Protein AF-A0A2N3FBH9-F1 (afdb_monomer)

Sequence (57 aa):
MLSPWVAVLTGAGISTGSGIPDFRGPAGVWTLNPERMRLLDIDAFVADREVRIAGWL

Radius of gyration: 16.42 Å; Cα contacts (8 Å, |Δi|>4): 46; chains: 1; bounding box: 45×18×44 Å

Structure (mmCIF, N/CA/C/O backbone):
data_AF-A0A2N3FBH9-F1
#
_entry.id   AF-A0A2N3FBH9-F1
#
loop_
_atom_site.group_PDB
_atom_site.id
_atom_site.type_symbol
_atom_site.label_atom_id
_atom_site.label_alt_id
_atom_site.label_comp_id
_atom_site.label_asym_id
_atom_site.label_entity_id
_atom_site.label_seq_id
_atom_site.pdbx_PDB_ins_code
_atom_site.Cartn_x
_atom_site.Cartn_y
_atom_site.Cartn_z
_atom_site.occupancy
_atom_site.B_iso_or_equiv
_atom_site.auth_seq_id
_atom_site.auth_comp_id
_atom_site.auth_asym_id
_atom_site.auth_atom_id
_atom_site.pdbx_PDB_model_num
ATOM 1 N N . MET A 1 1 ? -35.358 -3.175 21.949 1.00 69.12 1 MET A N 1
ATOM 2 C CA . MET A 1 1 ? -34.296 -2.177 21.715 1.00 69.12 1 MET A CA 1
ATOM 3 C C . MET A 1 1 ? -33.572 -2.610 20.452 1.00 69.12 1 MET A C 1
ATOM 5 O O . MET A 1 1 ? -33.069 -3.724 20.437 1.00 69.12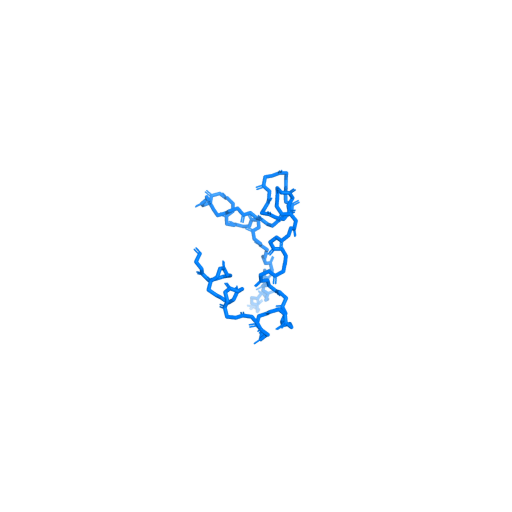 1 MET A O 1
ATOM 9 N N . LEU A 1 2 ? -33.650 -1.840 19.364 1.00 77.12 2 LEU A N 1
ATOM 10 C CA . LEU A 1 2 ? -32.925 -2.178 18.135 1.00 77.12 2 LEU A CA 1
ATOM 11 C C . LEU A 1 2 ? -31.434 -1.944 18.390 1.00 77.12 2 LEU A C 1
ATOM 13 O O . LEU A 1 2 ? -31.064 -0.878 18.883 1.00 77.12 2 LEU A O 1
ATOM 17 N N . SER A 1 3 ? -30.597 -2.937 18.101 1.00 78.62 3 SER A N 1
ATOM 18 C CA . SER A 1 3 ? -29.146 -2.762 18.152 1.00 78.62 3 SER A CA 1
ATOM 19 C C . SER A 1 3 ? -28.726 -1.724 17.103 1.00 78.62 3 SER A C 1
ATOM 21 O O . SER A 1 3 ? -29.218 -1.791 15.974 1.00 78.62 3 SER A O 1
ATOM 23 N N . PRO A 1 4 ? -27.854 -0.759 17.439 1.00 86.31 4 PRO A N 1
ATOM 24 C CA . PRO A 1 4 ? -27.392 0.225 16.471 1.00 86.31 4 PRO A CA 1
ATOM 25 C C . PRO A 1 4 ? -26.524 -0.445 15.400 1.00 86.31 4 PRO A C 1
ATOM 27 O O . PRO A 1 4 ? -25.719 -1.328 15.694 1.00 86.31 4 PRO A O 1
ATOM 30 N N . TRP A 1 5 ? -26.683 -0.006 14.152 1.00 92.88 5 TRP A N 1
ATOM 31 C CA . TRP A 1 5 ? -25.825 -0.422 13.046 1.00 92.88 5 TRP A CA 1
ATOM 32 C C . TRP A 1 5 ? -24.440 0.205 13.208 1.00 92.88 5 TRP A C 1
ATOM 34 O O . TRP A 1 5 ? -24.324 1.419 13.374 1.00 92.88 5 TRP A O 1
ATOM 44 N N . VAL A 1 6 ? -23.395 -0.619 13.140 1.00 94.25 6 VAL A N 1
ATOM 45 C CA . VAL A 1 6 ? -21.997 -0.179 13.196 1.00 94.25 6 VAL A CA 1
ATOM 46 C C . VAL A 1 6 ? -21.296 -0.623 11.918 1.00 94.25 6 VAL A C 1
ATOM 48 O O . VAL A 1 6 ? -21.417 -1.777 11.513 1.00 94.25 6 VAL A O 1
ATOM 51 N N . ALA A 1 7 ? -20.550 0.289 11.300 1.00 95.94 7 ALA A N 1
ATOM 52 C CA . ALA A 1 7 ? -19.698 0.017 10.149 1.00 95.94 7 ALA A CA 1
ATOM 53 C C . ALA A 1 7 ? -18.276 0.521 10.422 1.00 95.94 7 ALA A C 1
ATOM 55 O O . ALA A 1 7 ? -18.085 1.497 11.148 1.00 95.94 7 ALA A O 1
ATOM 56 N N . VAL A 1 8 ? -17.285 -0.143 9.825 1.00 97.31 8 VAL A N 1
ATOM 57 C CA . VAL A 1 8 ? -15.867 0.213 9.937 1.00 97.31 8 VAL A CA 1
ATOM 58 C C . VAL A 1 8 ? -15.252 0.205 8.542 1.00 97.31 8 VAL A C 1
ATOM 60 O O . VAL A 1 8 ? -15.435 -0.748 7.789 1.00 97.31 8 VAL A O 1
ATOM 63 N N . LEU A 1 9 ? -14.516 1.264 8.210 1.00 98.19 9 LEU A N 1
ATOM 64 C CA . LEU A 1 9 ? -13.697 1.356 7.006 1.00 98.19 9 LEU A CA 1
ATOM 65 C C . LEU A 1 9 ? -12.228 1.262 7.408 1.00 98.19 9 LEU A C 1
ATOM 67 O O . LEU A 1 9 ? -11.778 1.964 8.311 1.00 98.19 9 LEU A O 1
ATOM 71 N N . THR A 1 10 ? -11.477 0.414 6.717 1.00 98.19 10 THR A N 1
ATOM 72 C CA . THR A 1 10 ? -10.063 0.169 7.002 1.00 98.19 10 THR A CA 1
ATOM 73 C C . THR A 1 10 ? -9.218 0.465 5.772 1.00 98.19 10 THR A C 1
ATOM 75 O O . THR A 1 10 ? -9.652 0.237 4.646 1.00 98.19 10 THR A O 1
ATOM 78 N N . GLY A 1 11 ? -7.991 0.932 5.986 1.00 97.75 11 GLY A N 1
ATOM 79 C CA . GLY A 1 11 ? -6.960 1.002 4.948 1.00 97.75 11 GLY A CA 1
ATOM 80 C C . GLY A 1 11 ? -5.844 -0.010 5.204 1.00 97.75 11 GLY A C 1
ATOM 81 O O . GLY A 1 11 ? -5.877 -0.724 6.203 1.00 97.75 11 GLY A O 1
ATOM 82 N N . ALA A 1 12 ? -4.809 -0.002 4.358 1.00 97.94 12 ALA A N 1
ATOM 83 C CA . ALA A 1 12 ? -3.635 -0.879 4.495 1.00 97.94 12 ALA A CA 1
ATOM 84 C C . ALA A 1 12 ? -2.971 -0.817 5.886 1.00 97.94 12 ALA A C 1
ATOM 86 O O . ALA A 1 12 ? -2.423 -1.810 6.354 1.00 97.94 12 ALA A O 1
ATOM 87 N N . GLY A 1 13 ? -3.089 0.323 6.582 1.00 97.94 13 GLY A N 1
ATOM 88 C CA . GLY A 1 13 ? -2.576 0.519 7.940 1.00 97.94 13 GLY A CA 1
ATOM 89 C C . GLY A 1 13 ? -3.003 -0.565 8.939 1.00 97.94 13 GLY A C 1
ATOM 90 O O . GLY A 1 13 ? -2.210 -0.917 9.810 1.00 97.94 13 GLY A O 1
ATOM 91 N N . ILE A 1 14 ? -4.198 -1.154 8.778 1.00 98.31 14 ILE A N 1
ATOM 92 C CA . ILE A 1 14 ? -4.688 -2.217 9.672 1.00 98.31 14 ILE A CA 1
ATOM 93 C C . ILE A 1 14 ? -3.827 -3.489 9.620 1.00 98.31 14 ILE A C 1
ATOM 95 O O . ILE A 1 14 ? -3.793 -4.243 10.587 1.00 98.31 14 ILE A O 1
ATOM 99 N N . SER A 1 15 ? -3.103 -3.714 8.521 1.00 98.31 15 SER A N 1
ATOM 100 C CA . SER A 1 15 ? -2.288 -4.913 8.295 1.00 98.31 15 SER A CA 1
ATOM 101 C C . SER A 1 15 ? -0.800 -4.713 8.597 1.00 98.31 15 SER A C 1
ATOM 103 O O . SER A 1 15 ? -0.038 -5.679 8.557 1.00 98.31 15 SER A O 1
ATOM 105 N N . THR A 1 16 ? -0.371 -3.495 8.945 1.00 97.81 16 THR A N 1
ATOM 106 C CA . THR A 1 16 ? 1.050 -3.193 9.208 1.00 97.81 16 THR A CA 1
ATOM 107 C C . THR A 1 16 ? 1.604 -3.967 10.402 1.00 97.81 16 THR A C 1
ATOM 109 O O . THR A 1 16 ? 2.714 -4.491 10.335 1.00 97.81 16 THR A O 1
ATOM 112 N N . GLY A 1 17 ? 0.797 -4.162 11.451 1.00 96.94 17 GLY A N 1
ATOM 113 C CA . GLY A 1 17 ? 1.139 -5.023 12.590 1.00 96.94 17 GLY A CA 1
ATOM 114 C C . GLY A 1 17 ? 1.289 -6.510 12.236 1.00 96.94 17 GLY A C 1
ATOM 115 O O . GLY A 1 17 ? 1.875 -7.262 13.008 1.00 96.94 17 GLY A O 1
ATOM 116 N N . SER A 1 18 ? 0.800 -6.935 11.067 1.00 98.12 18 SER A N 1
ATOM 117 C CA . SER A 1 18 ? 0.960 -8.292 10.527 1.00 98.12 18 SER A CA 1
ATOM 118 C C . SER A 1 18 ? 2.152 -8.423 9.570 1.00 98.12 18 SER A C 1
ATOM 120 O O . SER A 1 18 ? 2.315 -9.465 8.944 1.00 98.12 18 SER A O 1
ATOM 122 N N . GLY A 1 19 ? 2.976 -7.379 9.431 1.00 96.75 19 GLY A N 1
ATOM 123 C CA . GLY A 1 19 ? 4.151 -7.376 8.557 1.00 96.75 19 GLY A CA 1
ATOM 124 C C . GLY A 1 19 ? 3.864 -7.044 7.089 1.00 96.75 19 GLY A C 1
ATOM 125 O O . GLY A 1 19 ? 4.780 -7.102 6.274 1.00 96.75 19 GLY A O 1
ATOM 126 N N . ILE A 1 20 ? 2.627 -6.671 6.739 1.00 96.25 20 ILE A N 1
ATOM 127 C CA . ILE A 1 20 ? 2.285 -6.205 5.389 1.00 96.25 20 ILE A CA 1
ATOM 128 C C . ILE A 1 20 ? 2.483 -4.684 5.350 1.00 96.25 20 ILE A C 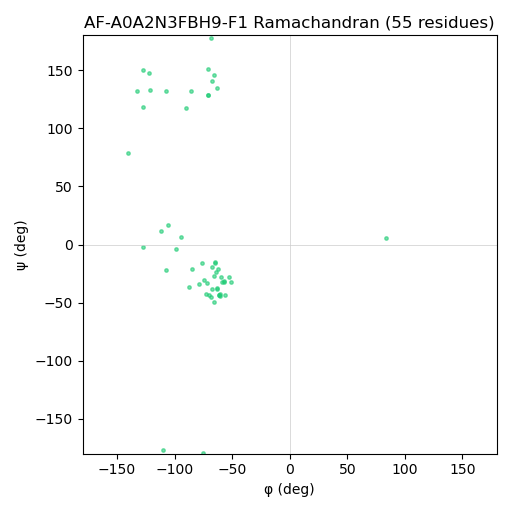1
ATOM 130 O O . ILE A 1 20 ? 1.793 -3.974 6.086 1.00 96.25 20 ILE A O 1
ATOM 134 N N . PRO A 1 21 ? 3.404 -4.154 4.527 1.00 96.25 21 PRO A N 1
ATOM 135 C CA . PRO A 1 21 ? 3.654 -2.721 4.479 1.00 96.25 21 PRO A CA 1
ATOM 136 C C . PRO A 1 21 ? 2.434 -1.972 3.934 1.00 96.25 21 PRO A C 1
ATOM 138 O O . PRO A 1 21 ? 1.729 -2.452 3.044 1.00 96.25 21 PRO A O 1
ATOM 141 N N . ASP A 1 22 ? 2.203 -0.765 4.446 1.00 98.12 22 ASP A N 1
ATOM 142 C CA . ASP A 1 22 ? 1.257 0.152 3.822 1.00 98.12 22 ASP A CA 1
ATOM 143 C C . ASP A 1 22 ? 1.856 0.784 2.552 1.00 98.12 22 ASP A C 1
ATOM 145 O O . ASP A 1 22 ? 2.987 0.508 2.144 1.00 98.12 22 ASP A O 1
ATOM 149 N N . PHE A 1 23 ? 1.088 1.655 1.902 1.00 97.44 23 PHE A N 1
ATOM 150 C CA . PHE A 1 23 ? 1.550 2.324 0.691 1.00 97.44 23 PHE A CA 1
ATOM 151 C C . PHE A 1 23 ? 2.318 3.623 0.951 1.00 97.44 23 PHE A C 1
ATOM 153 O O . PHE A 1 23 ? 3.245 3.923 0.206 1.00 97.44 23 PHE A O 1
ATOM 160 N N . ARG A 1 24 ? 1.925 4.419 1.953 1.00 97.75 24 ARG A N 1
ATOM 161 C CA . ARG A 1 24 ? 2.275 5.855 2.035 1.00 97.75 24 ARG A CA 1
ATOM 162 C C . ARG A 1 24 ? 2.922 6.289 3.355 1.00 97.75 24 ARG A C 1
ATOM 164 O O . ARG A 1 24 ? 3.254 7.461 3.501 1.00 97.75 24 ARG A O 1
ATOM 171 N N . GLY A 1 25 ? 3.079 5.393 4.325 1.00 97.06 25 GLY A N 1
ATOM 172 C CA . GLY A 1 25 ? 3.797 5.666 5.565 1.00 97.06 25 GLY A CA 1
ATOM 173 C C . GLY A 1 25 ? 5.301 5.858 5.328 1.00 97.06 25 GLY A C 1
ATOM 174 O O . GLY A 1 25 ? 5.776 5.702 4.201 1.00 97.06 25 GLY A O 1
ATOM 175 N N . PRO A 1 26 ? 6.092 6.160 6.372 1.00 96.88 26 PRO A N 1
ATOM 176 C CA . PRO A 1 26 ? 7.537 6.377 6.236 1.00 96.88 26 PRO A CA 1
ATOM 177 C C . PRO A 1 26 ? 8.294 5.188 5.621 1.00 96.88 26 PRO A C 1
ATOM 179 O O . PRO A 1 26 ? 9.257 5.385 4.891 1.00 96.88 26 PRO A O 1
ATOM 182 N N . ALA A 1 27 ? 7.829 3.963 5.884 1.00 96.06 27 ALA A N 1
ATOM 183 C CA . ALA A 1 27 ? 8.338 2.726 5.285 1.00 96.06 27 ALA A CA 1
ATOM 184 C C . ALA A 1 27 ? 7.382 2.144 4.221 1.00 96.06 27 ALA A C 1
ATOM 186 O O . ALA A 1 27 ? 7.459 0.963 3.888 1.00 96.06 27 ALA A O 1
ATOM 187 N N . GLY A 1 28 ? 6.442 2.955 3.731 1.00 97.50 28 GLY A N 1
ATOM 188 C CA . GLY A 1 28 ? 5.411 2.538 2.791 1.00 97.50 28 GLY A CA 1
ATOM 189 C C . GLY A 1 28 ? 5.968 2.257 1.398 1.00 97.50 28 GLY A C 1
ATOM 190 O O . GLY A 1 28 ? 6.954 2.858 0.965 1.00 97.50 28 GLY A O 1
ATOM 191 N N . VAL A 1 29 ? 5.310 1.357 0.671 1.00 97.06 29 VAL A N 1
ATOM 192 C CA . VAL A 1 29 ? 5.773 0.863 -0.633 1.00 97.06 29 VAL A CA 1
ATOM 193 C C . VAL A 1 29 ? 6.008 1.993 -1.642 1.00 97.06 29 VAL A C 1
ATOM 195 O O . VAL A 1 29 ? 7.025 1.980 -2.328 1.00 97.06 29 VAL A O 1
ATOM 198 N N . TRP A 1 30 ? 5.112 2.978 -1.726 1.00 97.00 30 TRP A N 1
ATOM 199 C CA . TRP A 1 30 ? 5.231 4.104 -2.663 1.00 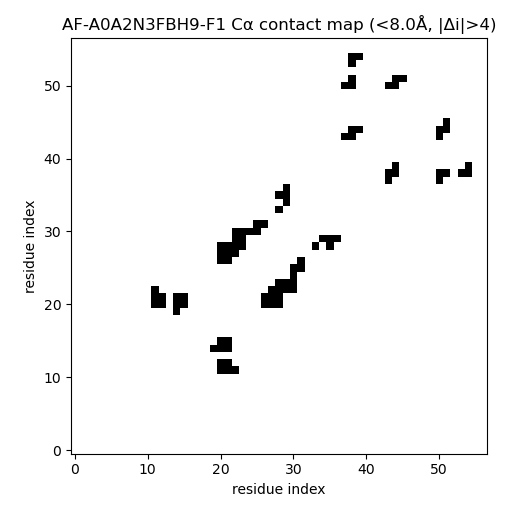97.00 30 TRP A CA 1
ATOM 200 C C . TRP A 1 30 ? 6.087 5.245 -2.125 1.00 97.00 30 TRP A C 1
ATOM 202 O O . TRP A 1 30 ? 6.588 6.044 -2.906 1.00 97.00 30 TRP A O 1
ATOM 212 N N . THR A 1 31 ? 6.267 5.328 -0.808 1.00 97.62 31 THR A N 1
ATOM 213 C CA . THR A 1 31 ? 7.223 6.264 -0.209 1.00 97.62 31 THR A CA 1
ATOM 214 C C . THR A 1 31 ? 8.649 5.852 -0.552 1.00 97.62 31 THR A C 1
ATOM 216 O O . THR A 1 31 ? 9.457 6.688 -0.942 1.00 97.62 31 THR A O 1
ATOM 219 N N . LEU A 1 32 ? 8.950 4.556 -0.429 1.00 97.56 32 LEU A N 1
ATOM 220 C CA . LEU A 1 32 ? 10.279 4.014 -0.710 1.00 97.56 32 LEU A CA 1
ATOM 221 C C . LEU A 1 32 ? 10.535 3.839 -2.211 1.00 97.56 32 LEU A C 1
ATOM 223 O O . LEU A 1 32 ? 11.665 4.009 -2.648 1.00 97.56 32 LEU A O 1
ATOM 227 N N . ASN A 1 33 ? 9.495 3.503 -2.982 1.00 96.81 33 ASN A N 1
ATOM 228 C CA . ASN A 1 33 ? 9.577 3.196 -4.411 1.00 96.81 33 ASN A CA 1
ATOM 229 C C . ASN A 1 33 ? 8.360 3.786 -5.159 1.00 96.81 33 ASN A C 1
ATOM 231 O O . ASN A 1 33 ? 7.392 3.064 -5.440 1.00 96.81 33 ASN A O 1
ATOM 235 N N . PRO A 1 34 ? 8.345 5.101 -5.448 1.00 96.62 34 PRO A N 1
ATOM 236 C CA . PRO A 1 34 ? 7.196 5.777 -6.058 1.00 96.62 34 PRO A CA 1
ATOM 237 C C . PRO A 1 34 ? 6.750 5.178 -7.396 1.00 96.62 34 PRO A C 1
ATOM 239 O O . PRO A 1 34 ? 5.558 5.159 -7.706 1.00 96.62 34 PRO A O 1
ATOM 242 N N . GLU A 1 35 ? 7.677 4.630 -8.181 1.00 94.94 35 GLU A N 1
ATOM 243 C CA . GLU A 1 35 ? 7.392 3.991 -9.465 1.00 94.94 35 GLU A CA 1
ATOM 244 C C . GLU A 1 35 ? 6.474 2.765 -9.341 1.00 94.94 35 GLU A C 1
ATOM 246 O O . GLU A 1 35 ? 5.773 2.427 -10.297 1.00 94.94 35 GLU A O 1
ATOM 251 N N . ARG A 1 36 ? 6.379 2.149 -8.152 1.00 95.19 36 ARG A N 1
ATOM 252 C CA . ARG A 1 36 ? 5.454 1.033 -7.894 1.00 95.19 36 ARG A CA 1
ATOM 253 C C . ARG A 1 36 ? 3.981 1.421 -7.987 1.00 95.19 36 ARG A C 1
ATOM 255 O O . ARG A 1 36 ? 3.147 0.530 -8.111 1.00 95.19 36 ARG A O 1
ATOM 262 N N . MET A 1 37 ? 3.635 2.711 -7.986 1.00 95.94 37 MET A N 1
ATOM 263 C CA . MET A 1 37 ? 2.263 3.141 -8.287 1.00 95.94 37 MET A CA 1
ATOM 264 C C . MET A 1 37 ? 1.809 2.684 -9.680 1.00 95.94 37 MET A C 1
ATOM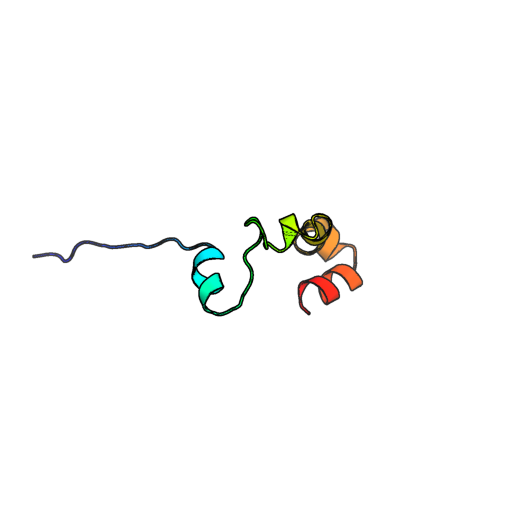 26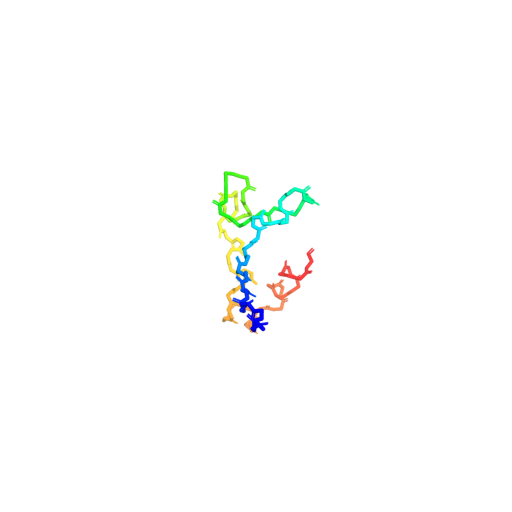6 O O . MET A 1 37 ? 0.642 2.341 -9.848 1.00 95.94 37 MET A O 1
ATOM 270 N N . ARG A 1 38 ? 2.731 2.588 -10.652 1.00 95.88 38 ARG A N 1
ATOM 271 C CA . ARG A 1 38 ? 2.440 2.112 -12.016 1.00 95.88 38 ARG A CA 1
ATOM 272 C C . ARG A 1 38 ? 1.880 0.688 -12.040 1.00 95.88 38 ARG A C 1
ATOM 274 O O . ARG A 1 38 ? 1.132 0.351 -12.947 1.00 95.88 38 ARG A O 1
ATOM 281 N N . LEU A 1 39 ? 2.217 -0.138 -11.050 1.00 96.00 39 LEU A N 1
ATOM 282 C CA . LEU A 1 39 ? 1.736 -1.520 -10.966 1.00 96.00 39 LEU A CA 1
ATOM 283 C C . LEU A 1 39 ? 0.227 -1.611 -10.698 1.00 96.00 39 LEU A C 1
ATOM 285 O O . LEU A 1 39 ? -0.371 -2.649 -10.961 1.00 96.00 39 LEU A O 1
ATOM 289 N N . LEU A 1 40 ? -0.381 -0.536 -10.186 1.00 94.06 40 LEU A N 1
ATOM 290 C CA . LEU A 1 40 ? -1.812 -0.450 -9.879 1.00 94.06 40 LEU A CA 1
ATOM 291 C C . LEU A 1 40 ? -2.558 0.532 -10.797 1.00 94.06 40 LEU A C 1
ATOM 293 O O . LEU A 1 40 ? -3.705 0.881 -10.522 1.00 94.06 40 LEU A O 1
ATOM 297 N N . ASP A 1 41 ? -1.913 0.981 -11.872 1.00 96.19 41 ASP A N 1
ATOM 298 C CA . ASP A 1 41 ? -2.537 1.795 -12.909 1.00 96.19 41 ASP A CA 1
ATOM 299 C C . ASP A 1 41 ? -3.222 0.898 -13.951 1.00 96.19 41 ASP A C 1
ATOM 301 O O . ASP A 1 41 ? -2.640 -0.081 -14.425 1.00 96.19 41 ASP A O 1
ATOM 305 N N . ILE A 1 42 ? -4.471 1.218 -14.301 1.00 96.25 42 ILE A N 1
ATOM 306 C CA . ILE A 1 42 ? -5.280 0.367 -15.184 1.00 96.25 42 ILE A CA 1
ATOM 307 C C . ILE A 1 42 ? -4.734 0.331 -16.614 1.00 96.25 42 ILE A C 1
ATOM 309 O O . ILE A 1 42 ? -4.711 -0.737 -17.229 1.00 96.25 42 ILE A O 1
ATOM 313 N N . ASP A 1 43 ? -4.242 1.455 -17.131 1.00 97.81 43 ASP A N 1
ATOM 314 C CA . ASP A 1 43 ? -3.734 1.528 -18.499 1.00 97.81 43 ASP A CA 1
ATOM 315 C C . ASP A 1 43 ? -2.421 0.752 -18.610 1.00 97.81 43 ASP A C 1
ATOM 317 O O . ASP A 1 43 ? -2.241 -0.049 -19.532 1.00 97.81 43 ASP A O 1
ATOM 321 N N . ALA A 1 44 ? -1.531 0.905 -17.625 1.00 96.69 44 ALA A N 1
ATOM 322 C CA . ALA A 1 44 ? -0.303 0.122 -17.537 1.00 96.69 44 ALA A CA 1
ATOM 323 C C . ALA A 1 44 ? -0.589 -1.382 -17.389 1.00 96.69 44 ALA A C 1
ATOM 325 O O . ALA A 1 44 ? 0.038 -2.195 -18.071 1.00 96.69 44 ALA A O 1
ATOM 326 N N . PHE A 1 45 ? -1.559 -1.757 -16.547 1.00 95.75 45 PHE A N 1
ATOM 327 C CA . PHE A 1 45 ? -1.962 -3.148 -16.350 1.00 95.75 45 PHE A CA 1
ATOM 328 C C . PHE A 1 45 ? -2.469 -3.785 -17.650 1.00 95.75 45 PHE A C 1
ATOM 330 O O . PHE A 1 45 ? -2.101 -4.913 -17.980 1.00 95.75 45 PHE A O 1
ATOM 337 N N . VAL A 1 46 ? -3.305 -3.089 -18.422 1.00 97.00 46 VAL A N 1
ATOM 338 C CA . VAL A 1 46 ? -3.844 -3.630 -19.680 1.00 97.00 46 VAL A CA 1
ATOM 339 C C . VAL A 1 46 ? -2.766 -3.678 -20.767 1.00 97.00 46 VAL A C 1
ATOM 341 O O . VAL A 1 46 ? -2.654 -4.687 -21.471 1.00 97.00 46 VAL A O 1
ATOM 344 N N . ALA A 1 47 ? -1.944 -2.634 -20.881 1.00 97.81 47 ALA A N 1
ATOM 345 C CA . ALA A 1 47 ? -0.970 -2.490 -21.959 1.00 97.81 47 ALA A CA 1
ATOM 346 C C . ALA A 1 47 ? 0.260 -3.405 -21.827 1.00 97.81 47 ALA A C 1
ATOM 348 O O . ALA A 1 47 ? 0.820 -3.809 -22.845 1.00 97.81 47 ALA A O 1
ATOM 349 N N . ASP A 1 48 ? 0.683 -3.748 -20.606 1.00 97.69 48 ASP A N 1
ATOM 350 C CA . ASP A 1 48 ? 1.972 -4.405 -20.367 1.00 97.69 48 ASP A CA 1
ATOM 351 C C . ASP A 1 48 ? 1.828 -5.685 -19.527 1.00 97.69 48 ASP A C 1
ATOM 353 O O . ASP A 1 48 ? 1.395 -5.676 -18.374 1.00 97.69 48 ASP A O 1
ATOM 357 N N . ARG A 1 49 ? 2.215 -6.825 -20.115 1.00 96.62 49 ARG A N 1
ATOM 358 C CA . ARG A 1 49 ? 2.173 -8.133 -19.445 1.00 96.62 49 ARG A CA 1
ATOM 359 C C . ARG A 1 49 ? 3.098 -8.195 -18.235 1.00 96.62 49 ARG A C 1
ATOM 361 O O . ARG A 1 49 ? 2.722 -8.817 -17.243 1.00 96.6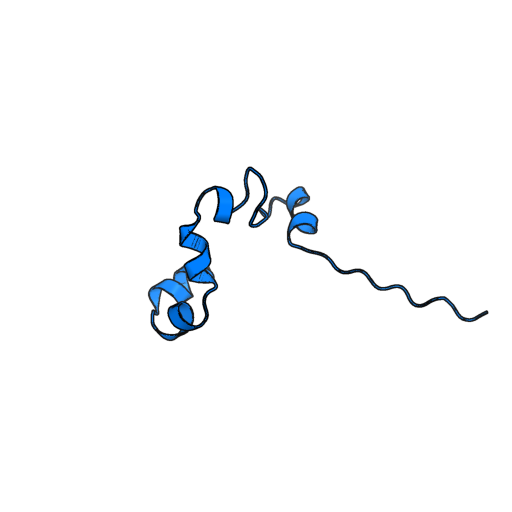2 49 ARG A O 1
ATOM 368 N N . GLU A 1 50 ? 4.272 -7.583 -18.309 1.00 96.75 50 GLU A N 1
ATOM 369 C CA . GLU A 1 50 ? 5.248 -7.645 -17.224 1.00 96.75 50 GLU A CA 1
ATOM 370 C C . GLU A 1 50 ? 4.786 -6.804 -16.033 1.00 96.75 50 GLU A C 1
ATOM 372 O O . GLU A 1 50 ? 4.951 -7.228 -14.893 1.00 96.75 50 GLU A O 1
ATOM 377 N N . VAL A 1 51 ? 4.080 -5.691 -16.277 1.00 96.44 51 VAL A N 1
ATOM 378 C CA . VAL A 1 51 ? 3.403 -4.921 -15.218 1.00 96.44 51 VAL A CA 1
ATOM 379 C C . VAL A 1 51 ? 2.355 -5.771 -14.497 1.00 96.44 51 VAL A C 1
ATOM 381 O O . VAL A 1 51 ? 2.306 -5.752 -13.269 1.00 96.44 51 VAL A O 1
ATOM 384 N N . ARG A 1 52 ? 1.552 -6.567 -15.220 1.00 94.88 52 ARG A N 1
ATOM 385 C CA . ARG A 1 52 ? 0.565 -7.466 -14.585 1.00 94.88 52 ARG A CA 1
ATOM 386 C C . ARG A 1 52 ? 1.217 -8.508 -13.690 1.00 94.88 52 ARG A C 1
ATOM 388 O O . ARG A 1 52 ? 0.720 -8.773 -12.602 1.00 94.88 52 ARG A O 1
ATOM 395 N N . ILE A 1 53 ? 2.304 -9.112 -14.169 1.00 95.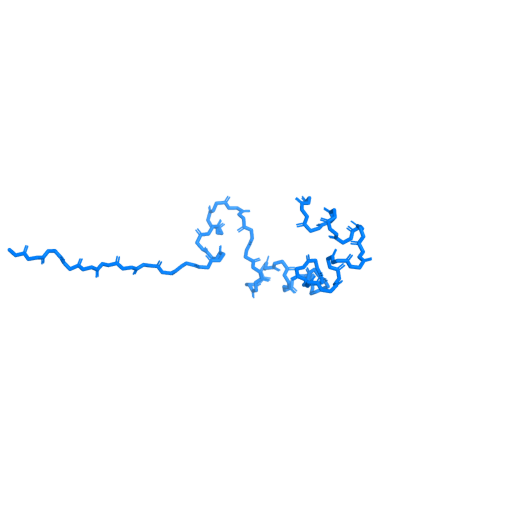75 53 ILE A N 1
ATOM 396 C CA . ILE A 1 53 ? 3.041 -10.131 -13.418 1.00 95.75 53 ILE A CA 1
ATOM 397 C C . ILE A 1 53 ? 3.670 -9.496 -12.176 1.00 95.75 53 ILE A C 1
ATOM 399 O O . ILE A 1 53 ? 3.463 -9.991 -11.073 1.00 95.75 53 ILE A O 1
ATOM 403 N N . ALA A 1 54 ? 4.367 -8.371 -12.337 1.00 94.19 54 ALA A N 1
ATOM 404 C CA . ALA A 1 54 ? 5.025 -7.665 -11.242 1.00 94.19 54 ALA A CA 1
ATOM 405 C C . ALA A 1 54 ? 4.048 -7.069 -10.215 1.00 94.19 54 ALA A C 1
ATOM 407 O O . ALA A 1 54 ? 4.418 -6.895 -9.063 1.00 94.19 54 ALA A O 1
ATOM 408 N N . GLY A 1 55 ? 2.815 -6.737 -10.609 1.00 91.75 55 GLY A N 1
ATOM 409 C CA . GLY A 1 55 ? 1.781 -6.264 -9.686 1.00 91.75 55 GLY A CA 1
ATOM 410 C C . GLY A 1 55 ? 1.136 -7.369 -8.840 1.00 91.75 55 GLY A C 1
ATOM 411 O O . GLY A 1 55 ? 0.474 -7.053 -7.854 1.00 91.75 55 GLY A O 1
ATOM 412 N N . TRP A 1 56 ? 1.301 -8.643 -9.221 1.00 87.94 56 TRP A N 1
ATOM 413 C CA . TRP A 1 56 ? 0.700 -9.794 -8.533 1.00 87.94 56 TRP A CA 1
ATOM 414 C C . TRP A 1 56 ? 1.700 -10.637 -7.726 1.00 87.94 56 TRP A C 1
ATOM 416 O O . TRP A 1 56 ? 1.282 -11.365 -6.825 1.00 87.94 56 TRP A O 1
ATOM 426 N N . LEU A 1 57 ? 2.993 -10.564 -8.063 1.00 73.19 57 LEU A N 1
ATOM 427 C CA 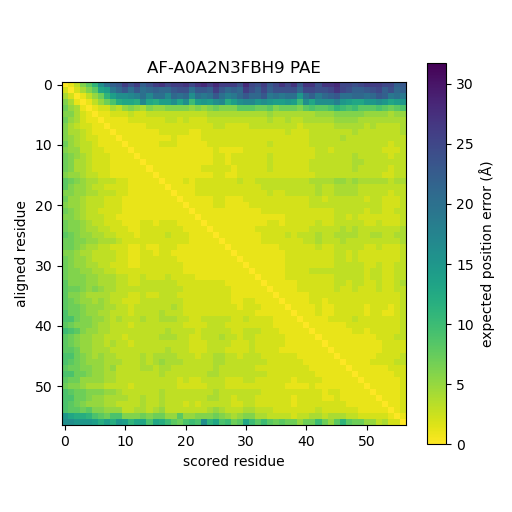. LEU A 1 57 ? 4.099 -11.219 -7.349 1.00 73.19 57 LEU A CA 1
ATOM 428 C C . LEU A 1 57 ? 4.641 -10.340 -6.216 1.00 73.19 57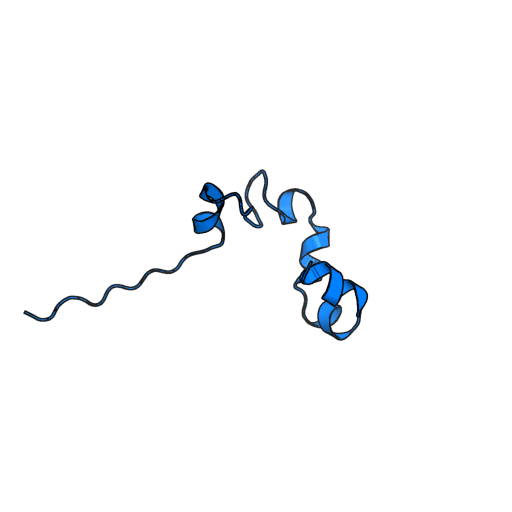 LEU A C 1
ATOM 430 O O . LEU A 1 57 ? 4.965 -10.919 -5.156 1.00 73.19 57 LEU A O 1
#

Mean predicted aligned error: 3.88 Å

Solvent-accessible surface area (backbone atoms only — not comparable to full-atom values): 3662 Å² total; per-residue (Å²): 134,85,80,79,90,82,87,86,88,83,62,56,69,80,40,40,88,77,73,42,72,28,53,75,50,94,80,5,53,40,60,75,38,57,74,59,55,52,41,76,32,69,66,48,37,74,76,30,71,65,38,45,52,66,56,73,108

Foldseek 3Di:
DDDDDDDDDDAPVVCVVVVRADQDPCPHPCNVPVCLVLLVDPVSCVPDPVSVVVSVD

pLDDT: mean 94.71, std 6.04, range [69.12, 98.31]

Secondary structure (DSSP, 8-state):
-PPPP------GGGGGGGT---SSSTT-HHHH-GGGGGGG-HHHHHH-HHHHHHHH-